Protein AF-A0A929J287-F1 (afdb_monomer_lite)

Secondary structure (DSSP, 8-state):
-HHHHHHHHHHHHHTTEEEEEEEEE-HHHHHHHHHHHHHHHHHTT--HHHHHHHHHHHHHHHHHHHHH-S-EESTT-TT--EEEEEEEEEEETTEEEEEEE----HHHHHHHHHHHHHHHT--HHHHHHHHHHHTTSPPPTT--S--

Structure (mmCIF, N/CA/C/O backbone):
data_AF-A0A929J287-F1
#
_entry.id   AF-A0A929J287-F1
#
loop_
_atom_site.group_PDB
_atom_site.id
_atom_site.type_symbol
_atom_site.label_atom_id
_atom_site.label_alt_id
_atom_site.label_comp_id
_atom_site.label_asym_id
_atom_site.label_entity_id
_atom_site.label_seq_id
_atom_site.pdbx_PDB_ins_code
_atom_site.Cartn_x
_atom_site.Cartn_y
_atom_site.Cartn_z
_atom_site.occupancy
_atom_site.B_iso_or_equiv
_atom_site.auth_seq_id
_atom_site.auth_comp_id
_atom_site.auth_asym_id
_atom_site.auth_atom_id
_atom_site.pdbx_PDB_model_num
ATOM 1 N N . MET A 1 1 ? -15.363 13.670 -19.865 1.00 75.44 1 MET A N 1
ATOM 2 C CA . MET A 1 1 ? -14.474 14.104 -18.760 1.00 75.44 1 MET A CA 1
ATOM 3 C C . MET A 1 1 ? -15.232 14.301 -17.444 1.00 75.44 1 MET A C 1
ATOM 5 O O . MET A 1 1 ? -15.061 13.475 -16.562 1.00 75.44 1 MET A O 1
ATOM 9 N N . LEU A 1 2 ? -16.102 15.314 -17.282 1.00 79.25 2 LEU A N 1
ATOM 10 C CA . LEU A 1 2 ? -16.853 15.512 -16.019 1.00 79.25 2 LEU A CA 1
ATOM 11 C C . LEU A 1 2 ? -17.818 14.358 -15.685 1.00 79.25 2 LEU A C 1
ATOM 13 O O . LEU A 1 2 ? -17.944 13.964 -14.528 1.00 79.25 2 LEU A O 1
ATOM 17 N N . SER A 1 3 ? -18.470 13.782 -16.699 1.00 87.56 3 SER A N 1
ATOM 18 C CA . SER A 1 3 ? -19.284 12.566 -16.554 1.00 87.56 3 SER A CA 1
ATOM 19 C C . SER A 1 3 ? -18.472 11.387 -16.023 1.00 87.56 3 SER A C 1
ATOM 21 O O . SER A 1 3 ? -18.968 10.598 -15.227 1.00 87.56 3 SER A O 1
ATOM 23 N N . ASP A 1 4 ? -17.219 11.279 -16.455 1.00 93.62 4 ASP A N 1
ATOM 24 C CA . ASP A 1 4 ? -16.362 10.127 -16.186 1.00 93.62 4 ASP A CA 1
ATOM 25 C C . ASP A 1 4 ? -15.738 10.244 -14.797 1.00 93.62 4 ASP A C 1
ATOM 27 O O . ASP A 1 4 ? -15.682 9.258 -14.072 1.00 93.62 4 ASP A O 1
ATOM 31 N N . LEU A 1 5 ? -15.398 11.465 -14.369 1.00 93.81 5 LEU A N 1
ATOM 32 C CA . LEU A 1 5 ? -14.987 11.745 -12.991 1.00 93.81 5 LEU A CA 1
ATOM 33 C C . LEU A 1 5 ? -16.107 11.465 -11.983 1.00 93.81 5 LEU A C 1
ATOM 35 O O . LEU A 1 5 ? -15.851 10.887 -10.930 1.00 93.81 5 LEU A O 1
ATOM 39 N N . ASN A 1 6 ? -17.355 11.820 -12.304 1.00 94.56 6 ASN A N 1
ATOM 40 C CA . ASN A 1 6 ? -18.490 11.478 -11.444 1.00 94.56 6 ASN A CA 1
ATOM 41 C C . ASN A 1 6 ? -18.723 9.963 -11.379 1.00 94.56 6 ASN A C 1
ATOM 43 O O . ASN A 1 6 ? -18.922 9.433 -10.288 1.00 94.56 6 ASN A O 1
ATOM 47 N N . LYS A 1 7 ? -18.644 9.256 -12.515 1.00 95.88 7 LYS A N 1
ATOM 48 C CA . LYS A 1 7 ? -18.719 7.785 -12.541 1.00 95.88 7 LYS A CA 1
ATOM 49 C C . LYS A 1 7 ? -17.611 7.155 -11.700 1.00 95.88 7 LYS A C 1
ATOM 51 O O . LYS A 1 7 ? -17.905 6.297 -10.876 1.00 95.88 7 LYS A O 1
ATOM 56 N N . LEU A 1 8 ? -16.373 7.626 -11.847 1.00 93.94 8 LEU A N 1
ATOM 57 C CA . LEU A 1 8 ? -15.242 7.164 -11.048 1.00 93.94 8 LEU A CA 1
ATOM 58 C C . LEU A 1 8 ? -15.494 7.394 -9.555 1.00 93.94 8 LEU A C 1
ATOM 60 O O . LEU A 1 8 ? -15.375 6.461 -8.772 1.00 93.94 8 LEU A O 1
ATOM 64 N N . LYS A 1 9 ? -15.924 8.597 -9.157 1.00 94.50 9 LYS A N 1
ATOM 65 C CA . LYS A 1 9 ? -16.279 8.897 -7.762 1.00 94.50 9 LYS A CA 1
ATOM 66 C C . LYS A 1 9 ? -17.349 7.943 -7.225 1.00 94.50 9 LYS A C 1
ATOM 68 O O . LYS A 1 9 ? -17.227 7.460 -6.105 1.00 94.50 9 LYS A O 1
ATOM 73 N N . MET A 1 10 ? -18.390 7.659 -8.010 1.00 96.31 10 MET A N 1
ATOM 74 C CA . MET A 1 10 ? -19.431 6.706 -7.616 1.00 96.31 10 MET A CA 1
ATOM 75 C C . MET A 1 10 ? -18.876 5.290 -7.447 1.00 96.31 10 MET A C 1
ATOM 77 O O . MET A 1 10 ? -19.211 4.639 -6.464 1.00 96.31 10 MET A O 1
ATOM 81 N N . MET A 1 11 ? -18.007 4.836 -8.354 1.00 95.44 11 MET A N 1
ATOM 82 C CA . MET A 1 11 ? -17.350 3.530 -8.248 1.00 95.44 11 MET A CA 1
ATOM 83 C C . MET A 1 11 ? -16.468 3.436 -7.000 1.00 95.44 11 MET A C 1
ATOM 85 O O . MET A 1 11 ? -16.567 2.461 -6.264 1.00 95.44 11 MET A O 1
ATOM 89 N N . LEU A 1 12 ? -15.653 4.460 -6.722 1.00 95.12 12 LEU A N 1
ATOM 90 C CA . LEU A 1 12 ? -14.820 4.512 -5.516 1.00 95.12 12 LEU A CA 1
ATOM 91 C C . LEU A 1 12 ? -15.685 4.436 -4.250 1.00 95.12 12 LEU A C 1
ATOM 93 O O . LEU A 1 12 ? -15.439 3.595 -3.389 1.00 95.12 12 LEU A O 1
ATOM 97 N N . ASN A 1 13 ? -16.759 5.229 -4.186 1.00 94.38 13 ASN A N 1
ATOM 98 C CA . ASN A 1 13 ? -17.696 5.208 -3.063 1.00 94.38 13 ASN A CA 1
ATOM 99 C C . ASN A 1 13 ? -18.375 3.842 -2.884 1.00 94.38 13 ASN A C 1
ATOM 101 O O . ASN A 1 13 ? -18.523 3.383 -1.758 1.00 94.38 13 ASN A O 1
ATOM 105 N N . GLN A 1 14 ? -18.783 3.189 -3.977 1.00 95.81 14 GLN A N 1
ATOM 106 C CA . GLN A 1 14 ? -19.398 1.856 -3.935 1.00 95.81 14 GLN A CA 1
ATOM 107 C C . GLN A 1 14 ? -18.450 0.785 -3.393 1.00 95.81 14 GLN A C 1
ATOM 109 O O . GLN A 1 14 ? -18.912 -0.181 -2.801 1.00 95.81 14 GLN A O 1
ATOM 114 N N . GLN A 1 15 ? -17.143 0.953 -3.595 1.00 95.25 15 GLN A N 1
ATOM 115 C CA . GLN A 1 15 ? -16.114 0.068 -3.050 1.00 95.25 15 GLN A CA 1
ATOM 116 C C . GLN A 1 15 ? -15.640 0.504 -1.651 1.00 95.25 15 GLN A C 1
ATOM 118 O O . GLN A 1 15 ? -14.745 -0.118 -1.087 1.00 95.25 15 GLN A O 1
ATOM 123 N N . GLY A 1 16 ? -16.175 1.595 -1.090 1.00 95.31 16 GLY A N 1
ATOM 124 C CA . GLY A 1 16 ? -15.702 2.150 0.181 1.00 95.31 16 GLY A CA 1
ATOM 125 C C . GLY A 1 16 ? -14.292 2.753 0.112 1.00 95.31 16 GLY A C 1
ATOM 126 O O . GLY A 1 16 ? -13.659 2.955 1.148 1.00 95.31 16 GLY A O 1
ATOM 127 N N . LEU A 1 17 ? -13.775 3.038 -1.090 1.00 95.44 17 LEU A N 1
ATOM 128 C CA . LEU A 1 17 ? -12.476 3.683 -1.288 1.00 95.44 17 LEU A CA 1
ATOM 129 C C . LEU A 1 17 ? -12.588 5.169 -0.955 1.00 95.44 17 LEU A C 1
ATOM 131 O O . LEU A 1 17 ? -13.234 5.933 -1.671 1.00 95.44 17 LEU A O 1
ATOM 135 N N . PHE A 1 18 ? -11.906 5.592 0.105 1.00 92.94 18 PHE A N 1
ATOM 136 C CA . PHE A 1 18 ? -11.748 7.012 0.428 1.00 92.94 18 PHE A CA 1
ATOM 137 C C . PHE A 1 18 ? -10.443 7.590 -0.129 1.00 92.94 18 PHE A C 1
ATOM 139 O O . PHE A 1 18 ? -10.271 8.808 -0.152 1.00 92.94 18 PHE A O 1
ATOM 146 N N . PHE A 1 19 ? -9.536 6.730 -0.598 1.00 93.44 19 PHE A N 1
ATOM 147 C CA . PHE A 1 19 ? -8.304 7.125 -1.258 1.00 93.44 19 PHE A CA 1
ATOM 148 C C . PHE A 1 19 ? -7.970 6.179 -2.416 1.00 93.44 19 PHE A C 1
ATOM 150 O O . PHE A 1 19 ? -8.061 4.960 -2.283 1.00 93.44 19 PHE A O 1
ATOM 157 N N . CYS A 1 20 ? -7.548 6.748 -3.545 1.00 93.62 20 CYS A N 1
ATOM 158 C CA . CYS A 1 20 ? -7.029 6.014 -4.692 1.00 93.62 20 CYS A CA 1
ATOM 159 C C . CYS A 1 20 ? -6.037 6.898 -5.451 1.00 93.62 20 CYS A C 1
ATOM 161 O O . CYS A 1 20 ? -6.355 8.040 -5.784 1.00 93.62 20 CYS A O 1
ATOM 163 N N . PHE A 1 21 ? -4.864 6.358 -5.762 1.00 93.00 21 PHE A N 1
ATOM 164 C CA . PHE A 1 21 ? -3.860 6.997 -6.604 1.00 93.00 21 PHE A CA 1
ATOM 165 C C . PHE A 1 21 ? -3.411 6.020 -7.685 1.00 93.00 21 PHE A C 1
ATOM 167 O O . PHE A 1 21 ? -3.113 4.869 -7.381 1.00 93.00 21 PHE A O 1
ATOM 174 N N . GLY A 1 22 ? -3.366 6.481 -8.934 1.00 93.00 22 GLY A N 1
ATOM 175 C CA . GLY A 1 22 ? -2.864 5.717 -10.072 1.00 93.00 22 GLY A CA 1
ATOM 176 C C . GLY A 1 22 ? -1.938 6.580 -10.918 1.00 93.00 22 GLY A C 1
ATOM 177 O O . GLY A 1 22 ? -2.324 7.680 -11.314 1.00 93.00 22 GLY A O 1
ATOM 178 N N . GLY A 1 23 ? -0.729 6.092 -11.183 1.00 92.12 23 GLY A N 1
ATOM 179 C CA . GLY A 1 23 ? 0.288 6.814 -11.941 1.00 92.12 23 GLY A CA 1
ATOM 180 C C . GLY A 1 23 ? 1.706 6.570 -11.419 1.00 92.12 23 GLY A C 1
ATOM 181 O O . GLY A 1 23 ? 1.934 5.584 -10.716 1.00 92.12 23 GLY A O 1
ATOM 182 N N . PRO A 1 24 ? 2.660 7.453 -11.761 1.00 91.81 24 PRO A N 1
ATOM 183 C CA . PRO A 1 24 ? 4.038 7.371 -11.286 1.00 91.81 24 PRO A CA 1
ATOM 184 C C . PRO A 1 24 ? 4.125 7.598 -9.772 1.00 91.81 24 PRO A C 1
ATOM 186 O O . PRO A 1 24 ? 3.652 8.613 -9.262 1.00 91.81 24 PRO A O 1
ATOM 189 N N . ILE A 1 25 ? 4.746 6.660 -9.062 1.00 90.88 25 ILE A N 1
ATOM 190 C CA . ILE A 1 25 ? 4.910 6.665 -7.608 1.00 90.88 25 ILE A CA 1
ATOM 191 C C . ILE A 1 25 ? 6.389 6.871 -7.262 1.00 90.88 25 ILE A C 1
ATOM 193 O O . ILE A 1 25 ? 7.250 6.140 -7.754 1.00 90.88 25 ILE A O 1
ATOM 197 N N . SER A 1 26 ? 6.662 7.837 -6.377 1.00 88.94 26 SER A N 1
ATOM 198 C CA . SER A 1 26 ? 7.955 8.046 -5.708 1.00 88.94 26 SER A CA 1
ATOM 199 C C . SER A 1 26 ? 7.819 7.859 -4.196 1.00 88.94 26 SER A C 1
ATOM 201 O O . SER A 1 26 ? 6.725 7.975 -3.645 1.00 88.94 26 SER A O 1
ATOM 203 N N . GLN A 1 27 ? 8.931 7.625 -3.492 1.00 86.38 27 GLN A N 1
ATOM 204 C CA . GLN A 1 27 ? 8.910 7.526 -2.025 1.00 86.38 27 GLN A CA 1
ATOM 205 C C . GLN A 1 27 ? 8.377 8.805 -1.358 1.00 86.38 27 GLN A C 1
ATOM 207 O O . GLN A 1 27 ? 7.562 8.720 -0.443 1.00 86.38 27 GLN A O 1
ATOM 212 N N . GLU A 1 28 ? 8.795 9.980 -1.835 1.00 87.75 28 GLU A N 1
ATOM 213 C CA . GLU A 1 28 ? 8.380 11.279 -1.287 1.00 87.75 28 GLU A CA 1
ATOM 214 C C . GLU A 1 28 ? 6.864 11.494 -1.396 1.00 87.75 28 GLU A C 1
ATOM 216 O O . GLU A 1 28 ? 6.216 11.880 -0.421 1.00 87.75 28 GLU A O 1
ATOM 221 N N . LEU A 1 29 ? 6.278 11.160 -2.552 1.00 87.94 29 LEU A N 1
ATOM 222 C CA . LEU A 1 29 ? 4.837 11.262 -2.770 1.00 87.94 29 LEU A CA 1
ATOM 223 C C . LEU A 1 29 ? 4.057 10.391 -1.773 1.00 87.94 29 LEU A C 1
ATOM 225 O O . LEU A 1 29 ? 3.045 10.824 -1.218 1.00 87.94 29 LEU A O 1
ATOM 229 N N . MET A 1 30 ? 4.548 9.179 -1.507 1.00 88.62 30 MET A N 1
ATOM 230 C CA . MET A 1 30 ? 3.873 8.242 -0.608 1.00 88.62 30 MET A CA 1
ATOM 231 C C . MET A 1 30 ? 3.970 8.655 0.857 1.00 88.62 30 MET A C 1
ATOM 233 O O . MET A 1 30 ? 3.023 8.418 1.604 1.00 88.62 30 MET A O 1
ATOM 237 N N . VAL A 1 31 ? 5.048 9.328 1.270 1.00 87.56 31 VAL A N 1
ATOM 238 C CA . VAL A 1 31 ? 5.125 9.931 2.611 1.00 87.56 31 VAL A CA 1
ATOM 239 C C . VAL A 1 31 ? 4.019 10.974 2.786 1.00 87.56 31 VAL A C 1
ATOM 241 O O . VAL A 1 31 ? 3.244 10.876 3.736 1.00 87.56 31 VAL A O 1
ATOM 244 N N . GLY A 1 32 ? 3.878 11.906 1.835 1.00 87.44 32 GLY A N 1
ATOM 245 C CA . GLY A 1 32 ? 2.845 12.947 1.901 1.00 87.44 32 GLY A CA 1
ATOM 246 C C . GLY A 1 32 ? 1.417 12.389 1.891 1.00 87.44 32 GLY A C 1
ATOM 247 O O . GLY A 1 32 ? 0.571 12.808 2.682 1.00 87.44 32 GLY A O 1
ATOM 248 N N . ILE A 1 33 ? 1.146 11.392 1.043 1.00 90.25 33 ILE A N 1
ATOM 249 C CA . ILE A 1 33 ? -0.150 10.695 1.014 1.00 90.25 33 ILE A CA 1
ATOM 250 C C . ILE A 1 33 ? -0.415 9.960 2.334 1.00 90.25 33 ILE A C 1
ATOM 252 O O . ILE A 1 33 ? -1.542 9.955 2.832 1.00 90.25 33 ILE A O 1
ATOM 256 N N . GLY A 1 34 ? 0.613 9.331 2.900 1.00 90.44 34 GLY A N 1
ATOM 257 C CA . GLY A 1 34 ? 0.503 8.554 4.125 1.00 90.44 34 GLY A CA 1
ATOM 258 C C . GLY A 1 34 ? 0.023 9.380 5.321 1.00 90.44 34 GLY A C 1
ATOM 259 O O . GLY A 1 34 ? -0.773 8.886 6.123 1.00 90.44 34 GLY A O 1
ATOM 260 N N . ASP A 1 35 ? 0.444 10.641 5.420 1.00 89.25 35 ASP A N 1
ATOM 261 C CA . ASP A 1 35 ? -0.036 11.552 6.463 1.00 89.25 35 ASP A CA 1
ATOM 262 C C . ASP A 1 35 ? -1.510 11.931 6.254 1.00 89.25 35 ASP A C 1
ATOM 264 O O . ASP A 1 35 ? -2.307 11.835 7.190 1.00 89.25 35 ASP A O 1
ATOM 268 N N . ALA A 1 36 ? -1.916 12.225 5.014 1.00 90.81 36 ALA A N 1
ATOM 269 C CA . ALA A 1 36 ? -3.316 12.508 4.687 1.00 90.81 36 ALA A CA 1
ATOM 270 C C . ALA A 1 36 ? -4.245 11.314 4.987 1.00 90.81 36 ALA A C 1
ATOM 272 O O . ALA A 1 36 ? -5.357 11.491 5.491 1.00 90.81 36 ALA A O 1
ATOM 273 N N . LEU A 1 37 ? -3.781 10.086 4.726 1.00 93.12 37 LEU A N 1
ATOM 274 C CA . LEU A 1 37 ? -4.502 8.859 5.070 1.00 93.12 37 LEU A CA 1
ATOM 275 C C . LEU A 1 37 ? -4.716 8.728 6.580 1.00 93.12 37 LEU A C 1
ATOM 277 O O . LEU A 1 37 ? -5.828 8.435 7.020 1.00 93.12 37 LEU A O 1
ATOM 281 N N . ARG A 1 38 ? -3.669 8.965 7.382 1.00 93.25 38 ARG A N 1
ATOM 282 C CA . ARG A 1 38 ? -3.768 8.915 8.849 1.00 93.25 38 ARG A CA 1
ATOM 283 C C . ARG A 1 38 ? -4.773 9.931 9.368 1.00 93.25 38 ARG A C 1
ATOM 285 O O . ARG A 1 38 ? -5.587 9.582 10.219 1.00 93.25 38 ARG A O 1
ATOM 292 N N . ASP A 1 39 ? -4.733 11.155 8.857 1.00 93.44 39 ASP A N 1
ATOM 293 C CA . ASP A 1 39 ? -5.647 12.210 9.287 1.00 93.44 39 ASP A CA 1
ATOM 294 C C . ASP A 1 39 ? -7.095 11.895 8.912 1.00 93.44 39 ASP A C 1
ATOM 296 O O . ASP A 1 39 ? -7.983 12.037 9.752 1.00 93.44 39 ASP A O 1
ATOM 300 N N . LYS A 1 40 ? -7.339 11.354 7.712 1.00 93.38 40 LYS A N 1
ATOM 301 C CA . LYS A 1 40 ? -8.679 10.892 7.329 1.00 93.38 40 LYS A CA 1
ATOM 302 C C . LYS A 1 40 ? -9.200 9.799 8.261 1.00 93.38 40 LYS A C 1
ATOM 304 O O . LYS A 1 40 ? -10.341 9.877 8.699 1.00 93.38 40 LYS A O 1
ATOM 309 N N . MET A 1 41 ? -8.375 8.808 8.593 1.00 95.81 41 MET A N 1
ATOM 310 C CA . MET A 1 41 ? -8.783 7.727 9.496 1.00 95.81 41 MET A CA 1
ATOM 311 C C . MET A 1 41 ? -9.034 8.217 10.928 1.00 95.81 41 MET A C 1
ATOM 313 O O . MET A 1 41 ? -9.934 7.710 11.589 1.00 95.81 41 MET A O 1
ATOM 317 N N . ARG A 1 42 ? -8.274 9.212 11.408 1.00 95.19 42 ARG A N 1
ATOM 318 C CA . ARG A 1 42 ? -8.529 9.858 12.708 1.00 95.19 42 ARG A CA 1
ATOM 319 C C . ARG A 1 42 ? -9.874 10.578 12.729 1.00 95.19 42 ARG A C 1
ATOM 321 O O . ARG A 1 42 ? -10.568 10.501 13.732 1.00 95.19 42 ARG A O 1
ATOM 328 N N . LEU A 1 43 ? -10.230 11.263 11.639 1.00 94.50 43 LEU A N 1
ATOM 329 C CA . LEU A 1 43 ? -11.532 11.926 11.496 1.00 94.50 43 LEU A CA 1
ATOM 330 C C . LEU A 1 43 ? -12.702 10.934 11.459 1.00 94.50 43 LEU A C 1
ATOM 332 O O . LEU A 1 43 ? -13.808 11.304 11.833 1.00 94.50 43 LEU A O 1
ATOM 336 N N . ASP A 1 44 ? -12.451 9.696 11.032 1.00 92.81 44 ASP A N 1
ATOM 337 C CA . ASP A 1 44 ? -13.432 8.605 11.025 1.00 92.81 44 ASP A CA 1
ATOM 338 C C . ASP A 1 44 ? -13.423 7.782 12.332 1.00 92.81 44 ASP A C 1
ATOM 340 O O . ASP A 1 44 ? -13.940 6.666 12.360 1.00 92.81 44 ASP A O 1
ATOM 344 N N . ASP A 1 45 ? -12.803 8.298 13.401 1.00 93.75 45 ASP A N 1
ATOM 345 C CA . ASP A 1 45 ? -12.702 7.658 14.720 1.00 93.75 45 ASP A CA 1
ATOM 346 C C . ASP A 1 45 ? -12.066 6.250 14.701 1.00 93.75 45 ASP A C 1
ATOM 348 O O . ASP A 1 45 ? -12.324 5.408 15.569 1.00 93.75 45 ASP A O 1
ATOM 352 N N . ALA A 1 46 ? -11.187 5.976 13.729 1.00 94.75 46 ALA A N 1
ATOM 353 C CA . ALA A 1 46 ? -10.435 4.728 13.688 1.00 94.75 46 ALA A CA 1
ATOM 354 C C . ALA A 1 46 ? -9.485 4.616 14.888 1.00 94.75 46 ALA A C 1
ATOM 356 O O . ALA A 1 46 ? -8.786 5.565 15.255 1.00 94.75 46 ALA A O 1
ATOM 357 N N . ASP A 1 47 ? -9.378 3.421 15.470 1.00 94.88 47 ASP A N 1
ATOM 358 C CA . ASP A 1 47 ? -8.463 3.210 16.584 1.00 94.88 47 ASP A CA 1
ATOM 359 C C . ASP A 1 47 ? -6.991 3.320 16.142 1.00 94.88 47 ASP A C 1
ATOM 361 O O . ASP A 1 47 ? -6.595 2.899 15.049 1.00 94.88 47 ASP A O 1
ATOM 365 N N . SER A 1 48 ? -6.137 3.832 17.031 1.00 95.06 48 SER A N 1
ATOM 366 C CA . SER A 1 48 ? -4.722 4.072 16.727 1.00 95.06 48 SER A CA 1
ATOM 367 C C . SER A 1 48 ? -3.962 2.819 16.279 1.00 95.06 48 SER A C 1
ATOM 369 O O . SER A 1 48 ? -3.012 2.934 15.504 1.00 95.06 48 SER A O 1
ATOM 371 N N . LYS A 1 49 ? -4.343 1.614 16.736 1.00 96.06 49 LYS A N 1
ATOM 372 C CA . LYS A 1 49 ? -3.669 0.374 16.313 1.00 96.06 49 LYS A CA 1
ATOM 373 C C . LYS A 1 49 ? -4.036 0.031 14.873 1.00 96.06 49 LYS A C 1
ATOM 375 O O . LYS A 1 49 ? -3.172 -0.430 14.130 1.00 96.06 49 LYS A O 1
ATOM 380 N N . THR A 1 50 ? -5.285 0.252 14.482 1.00 95.81 50 THR A N 1
ATOM 381 C CA . THR A 1 50 ? -5.753 0.080 13.105 1.00 95.81 50 THR A CA 1
ATOM 382 C C . THR A 1 50 ? -5.104 1.094 12.174 1.00 95.81 50 THR A C 1
ATOM 384 O O . THR A 1 50 ? -4.573 0.689 11.144 1.00 95.81 50 THR A O 1
ATOM 387 N N . ILE A 1 51 ? -5.014 2.368 12.572 1.00 95.88 51 ILE A N 1
ATOM 388 C CA . ILE A 1 51 ? -4.310 3.405 11.794 1.00 95.88 51 ILE A CA 1
ATOM 389 C C . ILE A 1 51 ? -2.858 3.003 11.521 1.00 95.88 51 ILE A C 1
ATOM 391 O O . ILE A 1 51 ? -2.405 3.051 10.379 1.00 95.88 51 ILE A O 1
ATOM 395 N N . VAL A 1 52 ? -2.128 2.562 12.552 1.00 95.38 52 VAL A N 1
ATOM 396 C CA . VAL A 1 52 ? -0.731 2.124 12.395 1.00 95.38 52 VAL A CA 1
ATOM 397 C C . VAL A 1 52 ? -0.627 0.926 11.449 1.00 95.38 52 VAL A C 1
ATOM 399 O O . VAL A 1 52 ? 0.237 0.928 10.580 1.00 95.38 52 VAL A O 1
ATOM 402 N N . LYS A 1 53 ? -1.518 -0.069 11.564 1.00 95.25 53 LYS A N 1
ATOM 403 C CA . LYS A 1 53 ? -1.516 -1.242 10.673 1.00 95.25 53 LYS A CA 1
ATOM 404 C C . LYS A 1 53 ? -1.789 -0.876 9.218 1.00 95.25 53 LYS A C 1
ATOM 406 O O . LYS A 1 53 ? -1.050 -1.320 8.347 1.00 95.25 53 LYS A O 1
ATOM 411 N N . VAL A 1 54 ? -2.822 -0.073 8.960 1.00 95.62 54 VAL A N 1
ATOM 412 C CA . VAL A 1 54 ? -3.178 0.362 7.601 1.00 95.62 54 VAL A CA 1
ATOM 413 C C . VAL A 1 54 ? -2.043 1.177 6.996 1.00 95.62 54 VAL A C 1
ATOM 415 O O . VAL A 1 54 ? -1.675 0.944 5.850 1.00 95.62 54 VAL A O 1
ATOM 418 N N . PHE A 1 55 ? -1.427 2.067 7.777 1.00 93.81 55 PHE A N 1
ATOM 419 C CA . PHE A 1 55 ? -0.272 2.830 7.322 1.00 93.81 55 PHE A CA 1
ATOM 420 C C . PHE A 1 55 ? 0.936 1.936 7.007 1.00 93.81 55 PHE A C 1
ATOM 422 O O . PHE A 1 55 ? 1.565 2.122 5.972 1.00 93.81 55 PHE A O 1
ATOM 429 N N . SER A 1 56 ? 1.258 0.957 7.860 1.00 93.81 56 SER A N 1
ATOM 430 C CA . SER A 1 56 ? 2.337 -0.002 7.584 1.00 93.81 56 SER A CA 1
ATOM 431 C C . SER A 1 56 ? 2.078 -0.781 6.295 1.00 93.81 56 SER A C 1
ATOM 433 O O . SER A 1 56 ? 2.954 -0.824 5.438 1.00 93.81 56 SER A O 1
ATOM 435 N N . MET A 1 57 ? 0.859 -1.302 6.109 1.00 94.75 57 MET A N 1
ATOM 436 C CA . MET A 1 57 ? 0.469 -1.987 4.872 1.00 94.75 57 MET A CA 1
ATOM 437 C C . MET A 1 57 ? 0.585 -1.061 3.6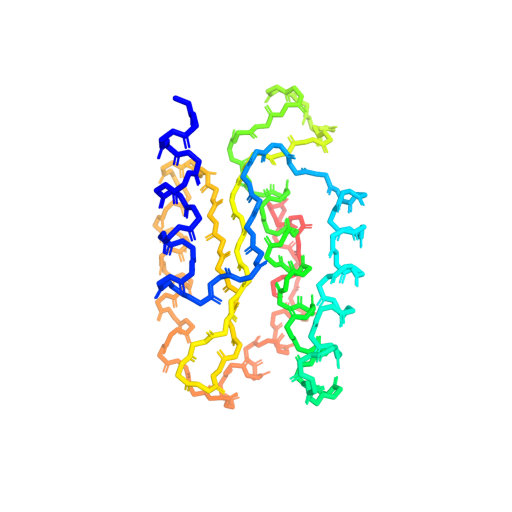60 1.00 94.75 57 MET A C 1
ATOM 439 O O . MET A 1 57 ? 1.116 -1.458 2.631 1.00 94.75 57 MET A O 1
ATOM 443 N N . PHE A 1 58 ? 0.126 0.183 3.777 1.00 95.25 58 PHE A N 1
ATOM 444 C CA . PHE A 1 58 ? 0.240 1.179 2.718 1.00 95.25 58 PHE A CA 1
ATOM 445 C C . PHE A 1 58 ? 1.701 1.433 2.328 1.00 95.25 58 PHE A C 1
ATOM 447 O O . PHE A 1 58 ? 2.021 1.381 1.143 1.00 95.25 58 PHE A O 1
ATOM 454 N N . VAL A 1 59 ? 2.598 1.645 3.295 1.00 92.44 59 VAL A N 1
ATOM 455 C CA . VAL A 1 59 ? 4.029 1.864 3.027 1.00 92.44 59 VAL A CA 1
ATOM 456 C C . VAL A 1 59 ? 4.663 0.641 2.365 1.00 92.44 59 VAL A C 1
ATOM 458 O O . VAL A 1 59 ? 5.328 0.794 1.343 1.00 92.44 59 VAL A O 1
ATOM 461 N N . GLU A 1 60 ? 4.422 -0.559 2.892 1.00 92.75 60 GLU A N 1
ATOM 462 C CA . GLU A 1 60 ? 4.959 -1.808 2.338 1.00 92.75 60 GLU A CA 1
ATOM 463 C C . GLU A 1 60 ? 4.475 -2.041 0.897 1.00 92.75 60 GLU A C 1
ATOM 465 O O . GLU A 1 60 ? 5.284 -2.296 0.006 1.00 92.75 60 GLU A O 1
ATOM 470 N N . GLN A 1 61 ? 3.174 -1.873 0.625 1.00 94.06 61 GLN A N 1
ATOM 471 C CA . GLN A 1 61 ? 2.637 -2.021 -0.734 1.00 94.06 61 GLN A CA 1
ATOM 472 C C . GLN A 1 61 ? 3.176 -0.956 -1.693 1.00 94.06 61 GLN A C 1
ATOM 474 O O . GLN A 1 61 ? 3.474 -1.245 -2.850 1.00 94.06 61 GLN A O 1
ATOM 479 N N . SER A 1 62 ? 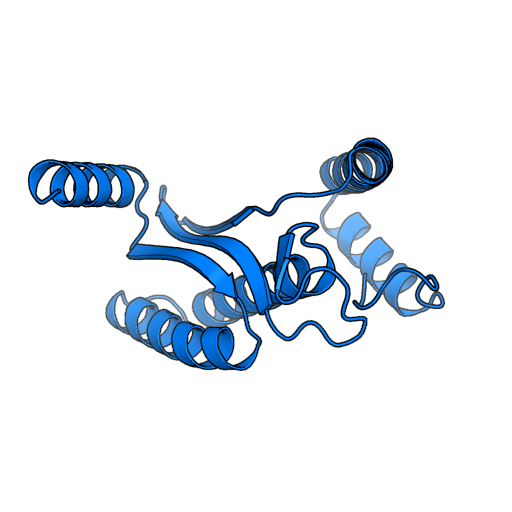3.366 0.269 -1.210 1.00 92.69 62 SER A N 1
ATOM 480 C 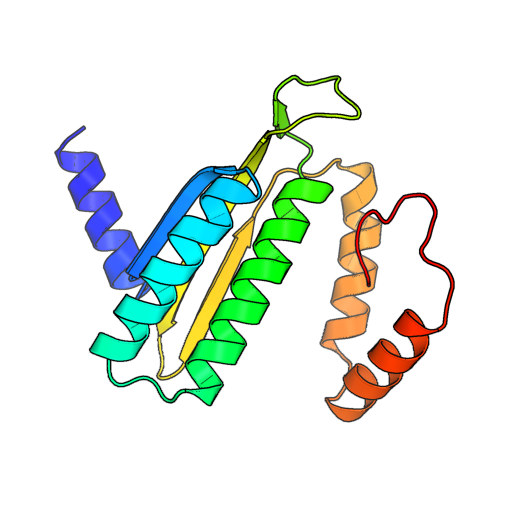CA . SER A 1 62 ? 3.964 1.344 -2.003 1.00 92.69 62 SER A CA 1
ATOM 481 C C . SER A 1 62 ? 5.408 1.032 -2.379 1.00 92.69 62 SER A C 1
ATOM 483 O O . SER A 1 62 ? 5.807 1.218 -3.525 1.00 92.69 62 SER A O 1
ATOM 485 N N . GLN A 1 63 ? 6.188 0.519 -1.427 1.00 90.25 63 GLN A N 1
ATOM 486 C CA . GLN A 1 63 ? 7.560 0.080 -1.668 1.00 90.25 63 GLN A CA 1
ATOM 487 C C . GLN A 1 63 ? 7.608 -1.095 -2.647 1.00 90.25 63 GLN A C 1
ATOM 489 O O . GLN A 1 63 ? 8.470 -1.103 -3.523 1.00 90.25 63 GLN A O 1
ATOM 494 N N . ASN A 1 64 ? 6.658 -2.034 -2.570 1.00 91.38 64 ASN A N 1
ATOM 495 C CA . ASN A 1 64 ? 6.548 -3.124 -3.540 1.00 91.38 64 ASN A CA 1
ATOM 496 C C . ASN A 1 64 ? 6.344 -2.595 -4.965 1.00 91.38 64 ASN A C 1
ATOM 498 O O . ASN A 1 64 ? 7.046 -3.030 -5.876 1.00 91.38 64 ASN A O 1
ATOM 502 N N . ILE A 1 65 ? 5.461 -1.609 -5.159 1.00 92.75 65 ILE A N 1
ATOM 503 C CA . ILE A 1 65 ? 5.297 -0.969 -6.472 1.00 92.75 65 ILE A CA 1
ATOM 504 C C . ILE A 1 65 ? 6.601 -0.289 -6.908 1.00 92.75 65 ILE A C 1
ATOM 506 O O . ILE A 1 65 ? 7.063 -0.499 -8.030 1.00 92.75 65 ILE A O 1
ATOM 510 N N . ILE A 1 66 ? 7.213 0.509 -6.025 1.00 89.19 66 ILE A N 1
ATOM 511 C CA . ILE A 1 66 ? 8.433 1.269 -6.335 1.00 89.19 66 ILE A CA 1
ATOM 512 C C . ILE A 1 66 ? 9.570 0.338 -6.765 1.00 89.19 66 ILE A C 1
ATOM 514 O O . ILE A 1 66 ? 10.275 0.634 -7.731 1.00 89.19 66 ILE A O 1
ATOM 518 N N . HIS A 1 67 ? 9.732 -0.797 -6.090 1.00 87.06 67 HIS A N 1
ATOM 519 C CA . HIS A 1 67 ? 10.814 -1.736 -6.360 1.00 87.06 67 HIS A CA 1
ATOM 520 C C . HIS A 1 67 ? 10.551 -2.615 -7.587 1.00 87.06 67 HIS A C 1
ATOM 522 O O . HIS A 1 67 ? 11.465 -2.805 -8.400 1.00 87.06 67 HIS A O 1
ATOM 528 N N . TYR A 1 68 ? 9.322 -3.120 -7.735 1.00 88.44 68 TYR A N 1
ATOM 529 C CA . TYR A 1 68 ? 9.020 -4.236 -8.636 1.00 88.44 68 TYR A CA 1
ATOM 530 C C . TYR A 1 68 ? 8.163 -3.880 -9.854 1.00 88.44 68 TYR A C 1
ATOM 532 O O . TYR A 1 68 ? 7.955 -4.750 -10.699 1.00 88.44 68 TYR A O 1
ATOM 540 N N . SER A 1 69 ? 7.681 -2.640 -9.995 1.00 92.00 69 SER A N 1
ATOM 541 C CA . SER A 1 69 ? 6.980 -2.251 -11.224 1.00 92.00 69 SER A CA 1
ATOM 542 C C . SER A 1 69 ? 7.885 -2.385 -12.448 1.00 92.00 69 SER A C 1
ATOM 544 O O . SER A 1 69 ? 9.023 -1.907 -12.449 1.00 92.00 69 SER A O 1
ATOM 546 N N . ALA A 1 70 ? 7.363 -3.017 -13.499 1.00 90.75 70 ALA A N 1
ATOM 547 C CA . ALA A 1 70 ? 7.998 -3.075 -14.812 1.00 90.75 70 ALA A CA 1
ATOM 548 C C . ALA A 1 70 ? 7.898 -1.732 -15.564 1.00 90.75 70 ALA A C 1
ATOM 550 O O . ALA A 1 70 ? 8.664 -1.482 -16.490 1.00 90.75 70 ALA A O 1
ATOM 551 N N . GLU A 1 71 ? 6.986 -0.845 -15.155 1.00 91.00 71 GLU A N 1
ATOM 552 C CA . GLU A 1 71 ? 6.776 0.470 -15.766 1.00 91.00 71 GLU A CA 1
ATOM 553 C C . GLU A 1 71 ? 7.562 1.551 -15.014 1.00 91.00 71 GLU A C 1
ATOM 555 O O . GLU A 1 71 ? 7.030 2.234 -14.132 1.00 91.00 71 GLU A O 1
ATOM 560 N N . LYS A 1 72 ? 8.842 1.707 -15.363 1.00 87.50 72 LYS A N 1
ATOM 561 C CA . LYS A 1 72 ? 9.756 2.680 -14.744 1.00 87.50 72 LYS A CA 1
ATOM 562 C C . LYS A 1 72 ? 9.949 3.924 -15.605 1.00 87.50 72 LYS A C 1
ATOM 564 O O . LYS A 1 72 ? 9.980 3.843 -16.832 1.00 87.50 72 LYS A O 1
ATOM 569 N N . THR A 1 73 ? 10.134 5.069 -14.952 1.00 81.56 73 THR A N 1
ATOM 570 C CA . THR A 1 73 ? 10.441 6.340 -15.616 1.00 81.56 73 THR A CA 1
ATOM 571 C C . THR A 1 73 ? 11.688 6.978 -14.986 1.00 81.56 73 THR A C 1
ATOM 573 O O . THR A 1 73 ? 11.646 7.335 -13.807 1.00 81.56 73 THR A O 1
ATOM 576 N N . PRO A 1 74 ? 12.790 7.165 -15.746 1.00 76.81 74 PRO A N 1
ATOM 577 C CA . PRO A 1 74 ? 12.991 6.723 -17.131 1.00 76.81 74 PRO A CA 1
ATOM 578 C C . PRO A 1 74 ? 13.125 5.182 -17.252 1.00 76.81 74 PRO A C 1
ATOM 580 O O . PRO A 1 74 ? 13.513 4.541 -16.273 1.00 76.81 74 PRO A O 1
ATOM 583 N N . PRO A 1 75 ? 12.842 4.591 -18.435 1.00 64.56 75 PRO A N 1
ATOM 584 C CA . PRO A 1 75 ? 12.713 3.134 -18.623 1.00 64.56 75 PRO A CA 1
ATOM 585 C C . PRO A 1 75 ? 13.955 2.299 -18.273 1.00 64.56 75 PRO A C 1
ATOM 587 O O . PRO A 1 75 ? 13.809 1.171 -17.816 1.00 64.56 75 PRO A O 1
ATOM 590 N N . ASP A 1 76 ? 15.157 2.866 -18.427 1.00 60.38 76 ASP A N 1
ATOM 591 C CA . ASP A 1 76 ? 16.441 2.146 -18.313 1.00 60.38 76 ASP A CA 1
ATOM 592 C C . ASP A 1 76 ? 17.317 2.595 -17.130 1.00 60.38 76 ASP A C 1
ATOM 594 O O . ASP A 1 76 ? 18.522 2.339 -17.095 1.00 60.38 76 ASP A O 1
ATOM 598 N N . ALA A 1 77 ? 16.762 3.294 -16.138 1.00 55.41 77 ALA A N 1
ATOM 599 C CA . ALA A 1 77 ? 17.569 3.704 -14.996 1.00 55.41 77 ALA A CA 1
ATOM 600 C C . ALA A 1 77 ? 17.564 2.632 -13.895 1.00 55.41 77 ALA A C 1
ATOM 602 O O . ALA A 1 77 ? 16.563 2.419 -13.214 1.00 55.41 77 ALA A O 1
ATOM 603 N N . GLU A 1 78 ? 18.744 2.082 -13.583 1.00 56.00 78 GLU A N 1
ATOM 604 C CA . GLU A 1 78 ? 19.017 1.467 -12.268 1.00 56.00 78 GLU A CA 1
ATOM 605 C C . GLU A 1 78 ? 18.649 2.411 -11.100 1.00 56.00 78 GLU A C 1
ATOM 607 O O . GLU A 1 78 ? 18.422 1.959 -9.975 1.00 56.00 78 GLU A O 1
ATOM 612 N N . LYS A 1 79 ? 18.558 3.717 -11.401 1.00 56.22 79 LYS A N 1
ATOM 613 C CA . LYS A 1 79 ? 18.157 4.840 -10.546 1.00 56.22 79 LYS A CA 1
ATOM 614 C C . LYS A 1 79 ? 16.769 5.416 -10.881 1.00 56.22 79 LYS A C 1
ATOM 616 O O . LYS A 1 79 ? 16.548 6.590 -10.611 1.00 56.22 79 LYS A O 1
ATOM 621 N N . ALA A 1 80 ? 15.870 4.673 -11.534 1.00 62.97 80 ALA A N 1
ATOM 622 C CA . ALA A 1 80 ? 14.540 5.198 -11.850 1.00 62.97 80 ALA A CA 1
ATOM 623 C C . ALA A 1 80 ? 13.845 5.666 -10.561 1.00 62.97 80 ALA A C 1
ATOM 625 O O . ALA A 1 80 ? 13.671 4.886 -9.625 1.00 62.97 80 ALA A O 1
ATOM 626 N N . GLU A 1 81 ? 13.492 6.950 -10.510 1.00 69.69 81 GLU A N 1
ATOM 627 C CA . GLU A 1 81 ? 12.913 7.594 -9.322 1.00 69.69 81 GLU A CA 1
ATOM 628 C C . GLU A 1 81 ? 11.392 7.404 -9.244 1.00 69.69 81 GLU A C 1
ATOM 630 O O . GLU A 1 81 ? 10.774 7.686 -8.215 1.00 69.69 81 GLU A O 1
ATOM 635 N N . LEU A 1 82 ? 10.790 6.925 -10.340 1.00 85.12 82 LEU A N 1
ATOM 636 C CA . LEU A 1 82 ? 9.355 6.768 -10.504 1.00 85.12 82 LEU A CA 1
ATOM 637 C C . LEU A 1 82 ? 9.006 5.395 -11.073 1.00 85.12 82 LEU A C 1
ATOM 639 O O . LEU A 1 82 ? 9.525 4.984 -12.114 1.00 85.12 82 LEU A O 1
ATOM 643 N N . SER A 1 83 ? 8.047 4.747 -10.423 1.00 90.81 83 SER A N 1
ATOM 644 C CA . SER A 1 83 ? 7.489 3.456 -10.821 1.00 90.81 83 SER A CA 1
ATOM 645 C C . SER A 1 83 ? 5.975 3.578 -10.911 1.00 90.81 83 SER A C 1
ATOM 647 O O . SER A 1 83 ? 5.342 4.084 -9.986 1.00 90.81 83 SER A O 1
ATOM 649 N N . SER A 1 84 ? 5.377 3.148 -12.018 1.00 93.44 84 SER A N 1
ATOM 650 C CA . SER A 1 84 ? 3.932 3.275 -12.209 1.00 93.44 84 SER A CA 1
ATOM 651 C C . SER A 1 84 ? 3.177 2.162 -11.493 1.00 93.44 84 SER A C 1
ATOM 653 O O . SER A 1 84 ? 3.598 1.003 -11.484 1.00 93.44 84 SER A O 1
ATOM 655 N N . GLY A 1 85 ? 2.043 2.515 -10.903 1.00 95.00 85 GLY A N 1
ATOM 656 C CA . GLY A 1 85 ? 1.120 1.563 -10.307 1.00 95.00 85 GLY A CA 1
ATOM 657 C C . GLY A 1 85 ? -0.156 2.236 -9.833 1.00 95.00 85 GLY A C 1
ATOM 658 O O . GLY A 1 85 ? -0.402 3.415 -10.091 1.00 95.00 85 GLY A O 1
ATOM 659 N N . ILE A 1 86 ? -0.976 1.465 -9.135 1.00 96.00 86 ILE A N 1
ATOM 660 C CA . ILE A 1 86 ? -2.204 1.909 -8.495 1.00 96.00 86 ILE A CA 1
ATOM 661 C C . ILE A 1 86 ? -2.213 1.440 -7.046 1.00 96.00 86 ILE A C 1
ATOM 663 O O . ILE A 1 86 ? -1.798 0.324 -6.740 1.00 96.00 86 ILE A O 1
ATOM 667 N N . ILE A 1 87 ? -2.695 2.293 -6.150 1.00 95.75 87 ILE A N 1
ATOM 668 C CA . ILE A 1 87 ? -2.912 1.968 -4.744 1.00 95.75 87 ILE A CA 1
ATOM 669 C C . ILE A 1 87 ? -4.212 2.609 -4.263 1.00 95.75 87 ILE A C 1
ATOM 671 O O . ILE A 1 87 ? -4.496 3.773 -4.546 1.00 95.75 87 ILE A O 1
ATOM 675 N N . GLY A 1 88 ? -5.012 1.831 -3.545 1.00 95.44 88 GLY A N 1
ATOM 676 C CA . GLY A 1 88 ? -6.290 2.228 -2.979 1.00 95.44 88 GLY A CA 1
ATOM 677 C C . GLY A 1 88 ? -6.363 1.873 -1.502 1.00 95.44 88 GLY A C 1
ATOM 678 O O . GLY A 1 88 ? -5.893 0.815 -1.080 1.00 95.44 88 GLY A O 1
ATOM 679 N N . VAL 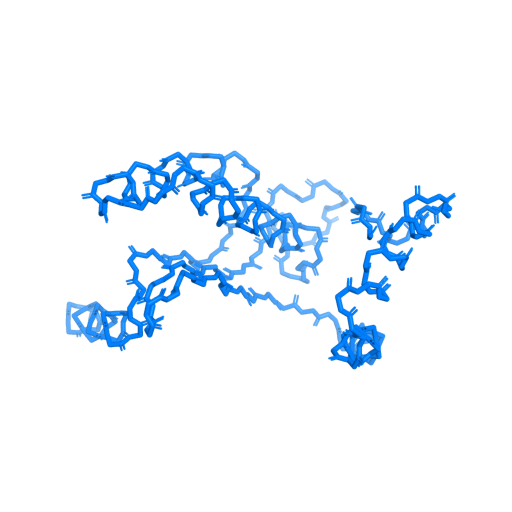A 1 89 ? -6.965 2.764 -0.720 1.00 96.69 89 VAL A N 1
ATOM 680 C CA . VAL A 1 89 ? -7.280 2.528 0.690 1.00 96.69 89 VAL A CA 1
ATOM 681 C C . VAL A 1 89 ? -8.768 2.757 0.882 1.00 96.69 89 VAL A C 1
ATOM 683 O O . VAL A 1 89 ? -9.324 3.778 0.459 1.00 96.69 89 VAL A O 1
ATOM 686 N N . GLY A 1 90 ? -9.412 1.776 1.498 1.00 96.12 90 GLY A N 1
ATOM 687 C CA . GLY A 1 90 ? -10.847 1.786 1.697 1.00 96.12 90 GLY A CA 1
ATOM 688 C C . GLY A 1 90 ? -11.260 1.197 3.030 1.00 96.12 90 GLY A C 1
ATOM 689 O O . GLY A 1 90 ? -10.449 0.663 3.792 1.00 96.12 90 GLY A O 1
ATOM 690 N N . TYR A 1 91 ? -12.548 1.334 3.298 1.00 95.88 91 TYR A N 1
ATOM 691 C CA . TYR A 1 91 ? -13.223 0.756 4.442 1.00 95.88 91 TYR A CA 1
ATOM 692 C C . TYR A 1 91 ? -14.494 0.072 3.954 1.00 95.88 91 TYR A C 1
ATOM 694 O O . TYR A 1 91 ? -15.360 0.719 3.367 1.00 95.88 91 TYR A O 1
ATOM 702 N N . ASP A 1 92 ? -14.584 -1.233 4.172 1.00 94.38 92 ASP A N 1
ATOM 703 C CA . ASP A 1 92 ? -15.719 -2.048 3.755 1.00 94.38 92 ASP A CA 1
ATOM 704 C C . ASP A 1 92 ? -15.971 -3.168 4.771 1.00 94.38 92 ASP A C 1
ATOM 706 O O . ASP A 1 92 ? -15.038 -3.694 5.376 1.00 94.38 92 ASP A O 1
ATOM 710 N N . ASN A 1 93 ? -17.239 -3.529 4.982 1.00 92.31 93 ASN A N 1
ATOM 711 C CA . ASN A 1 93 ? -17.647 -4.607 5.893 1.00 92.31 93 ASN A CA 1
ATOM 712 C C . ASN A 1 93 ? -17.013 -4.537 7.305 1.00 92.31 93 ASN A C 1
ATOM 714 O O . ASN A 1 93 ? -16.651 -5.559 7.881 1.00 92.31 93 ASN A O 1
ATOM 718 N N . ASN A 1 94 ? -16.890 -3.334 7.878 1.00 91.62 94 ASN A N 1
ATOM 719 C CA . ASN A 1 94 ? -16.208 -3.041 9.150 1.00 91.62 94 ASN A CA 1
ATOM 720 C C . ASN A 1 94 ? -14.680 -3.248 9.174 1.00 91.62 94 ASN A C 1
ATOM 722 O O . ASN A 1 94 ? -14.068 -3.213 10.247 1.00 91.62 94 ASN A O 1
ATOM 726 N N . TYR A 1 95 ? -14.041 -3.410 8.018 1.00 93.62 95 TYR A N 1
ATOM 727 C CA . TYR A 1 95 ? -12.598 -3.581 7.897 1.00 93.62 95 TYR A CA 1
ATOM 728 C C . TYR A 1 95 ? -11.982 -2.505 7.008 1.00 93.62 95 TYR A C 1
ATOM 730 O O . TYR A 1 95 ? -12.480 -2.192 5.929 1.00 93.62 95 TYR A O 1
ATOM 738 N N . TYR A 1 96 ? -10.839 -1.975 7.438 1.00 96.06 96 TYR A N 1
ATOM 739 C CA . TYR A 1 96 ? -9.965 -1.243 6.531 1.00 96.06 96 TYR A CA 1
ATOM 740 C C . TYR A 1 96 ? -9.217 -2.221 5.635 1.00 96.06 96 TYR A C 1
ATOM 742 O O . TYR A 1 96 ? -8.759 -3.269 6.097 1.00 96.06 96 TYR A O 1
ATOM 750 N N . TYR A 1 97 ? -9.035 -1.841 4.377 1.00 95.88 97 TYR A N 1
ATOM 751 C CA . TYR A 1 97 ? -8.235 -2.597 3.430 1.00 95.88 97 TYR A CA 1
ATOM 752 C C . TYR A 1 97 ? -7.317 -1.676 2.627 1.00 95.88 97 TYR A C 1
ATOM 754 O O . TYR A 1 97 ? -7.599 -0.495 2.412 1.00 95.88 97 TYR A O 1
ATOM 762 N N . VAL A 1 98 ? -6.204 -2.253 2.182 1.00 96.12 98 VAL A N 1
ATOM 763 C CA . VAL A 1 98 ? -5.255 -1.639 1.254 1.00 96.12 98 VAL A CA 1
ATOM 764 C C . VAL A 1 98 ? -5.157 -2.569 0.054 1.00 96.12 98 VAL A C 1
ATOM 766 O O . VAL A 1 98 ? -4.942 -3.768 0.223 1.00 96.12 98 VAL A O 1
ATOM 769 N N . SER A 1 99 ? -5.337 -2.027 -1.143 1.00 95.06 99 SER A N 1
ATOM 770 C CA . SER A 1 99 ? -5.196 -2.754 -2.403 1.00 95.06 99 SER A CA 1
ATOM 771 C C . SER A 1 99 ? -4.201 -2.028 -3.295 1.00 95.06 99 SER A C 1
ATOM 773 O O . SER A 1 99 ? -4.143 -0.801 -3.286 1.00 95.06 99 SER A O 1
ATOM 775 N N . CYS A 1 100 ? -3.409 -2.771 -4.057 1.00 94.88 100 CYS A N 1
ATOM 776 C CA . CYS A 1 100 ? -2.436 -2.205 -4.974 1.00 94.88 100 CYS A CA 1
ATOM 777 C C . CYS A 1 100 ? -2.273 -3.066 -6.226 1.00 94.88 100 CYS A C 1
ATOM 779 O O . CYS A 1 100 ? -2.651 -4.237 -6.245 1.00 94.88 100 CYS A O 1
ATOM 781 N N . GLY A 1 101 ? -1.666 -2.487 -7.255 1.00 95.31 101 GLY A N 1
ATOM 782 C CA . GLY A 1 101 ? -1.288 -3.198 -8.465 1.00 95.31 101 GLY A CA 1
ATOM 783 C C . GLY A 1 101 ? -0.237 -2.439 -9.262 1.00 95.31 101 GLY A C 1
ATOM 784 O O . GLY A 1 101 ? -0.187 -1.211 -9.249 1.00 95.31 101 GLY A O 1
ATOM 785 N N . ASN A 1 102 ? 0.596 -3.181 -9.974 1.00 95.50 102 ASN A N 1
ATOM 786 C CA . ASN A 1 102 ? 1.590 -2.662 -10.901 1.00 95.50 102 ASN A CA 1
ATOM 787 C C . ASN A 1 102 ? 1.849 -3.712 -11.981 1.00 95.50 102 ASN A C 1
ATOM 789 O O . ASN A 1 102 ? 1.608 -4.902 -11.765 1.00 95.50 102 ASN A O 1
ATOM 793 N N . MET A 1 103 ? 2.356 -3.278 -13.133 1.00 94.69 103 MET A N 1
ATOM 794 C CA . MET A 1 103 ? 2.823 -4.214 -14.149 1.00 94.69 103 MET A CA 1
ATOM 795 C C . MET A 1 103 ? 4.055 -4.965 -13.644 1.00 94.69 103 MET A C 1
ATOM 797 O O . MET A 1 103 ? 4.896 -4.404 -12.936 1.00 94.69 103 MET A O 1
ATOM 801 N N . VAL A 1 104 ? 4.159 -6.235 -14.024 1.00 93.25 104 VAL A N 1
ATOM 802 C CA . VAL A 1 104 ? 5.308 -7.108 -13.762 1.00 93.25 104 VAL A CA 1
ATOM 803 C C . VAL A 1 104 ? 5.691 -7.830 -15.050 1.00 93.25 104 VAL A C 1
ATOM 805 O O . VAL A 1 104 ? 4.855 -8.012 -15.936 1.00 93.25 104 VAL A O 1
ATOM 808 N N . T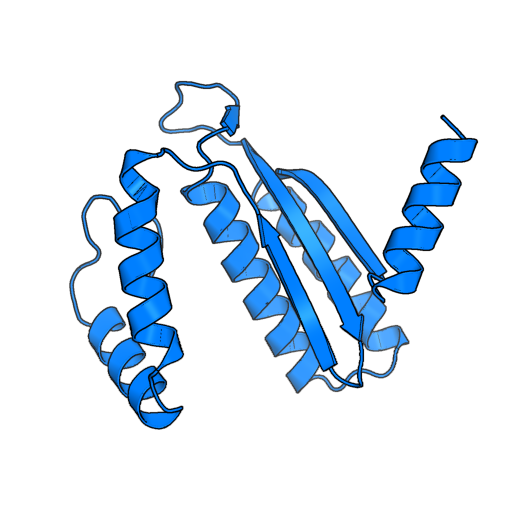YR A 1 105 ? 6.947 -8.253 -15.148 1.00 91.00 105 TYR A N 1
ATOM 809 C CA . TYR A 1 105 ? 7.407 -9.120 -16.231 1.00 91.00 105 TYR A CA 1
ATOM 810 C C . TYR A 1 105 ? 6.727 -10.494 -16.151 1.00 91.00 105 TYR A C 1
ATOM 812 O O . TYR A 1 105 ? 6.506 -11.017 -15.055 1.00 91.00 105 TYR A O 1
ATOM 820 N N . ASN A 1 106 ? 6.405 -11.092 -17.301 1.00 93.88 106 ASN A N 1
ATOM 821 C CA . ASN A 1 106 ? 5.712 -12.386 -17.352 1.00 93.88 106 ASN A CA 1
ATOM 822 C C . ASN A 1 106 ? 6.529 -13.498 -16.679 1.00 93.88 106 ASN A C 1
ATOM 824 O O . ASN A 1 106 ? 5.969 -14.382 -16.039 1.00 93.88 106 ASN A O 1
ATOM 828 N N . GLU A 1 107 ? 7.852 -13.408 -16.760 1.00 93.56 107 GLU A N 1
ATOM 829 C CA . GLU A 1 107 ? 8.819 -14.316 -16.151 1.00 93.56 107 GLU A CA 1
ATOM 830 C C . GLU A 1 107 ? 8.720 -14.332 -14.615 1.00 93.56 107 GLU A C 1
ATOM 832 O O . GLU A 1 107 ? 9.017 -15.345 -13.986 1.00 93.56 107 GLU A O 1
ATOM 837 N N . ALA A 1 108 ? 8.261 -13.237 -13.996 1.00 89.75 108 ALA A N 1
ATOM 838 C CA . ALA A 1 108 ? 8.089 -13.142 -12.547 1.00 89.75 108 ALA A CA 1
ATOM 839 C C . ALA A 1 108 ? 6.756 -13.738 -12.053 1.00 89.75 108 ALA A C 1
ATOM 841 O O . ALA A 1 108 ? 6.610 -14.008 -10.858 1.00 89.75 108 ALA A O 1
ATOM 842 N N . VAL A 1 109 ? 5.778 -13.951 -12.944 1.00 93.00 109 VAL A N 1
ATOM 843 C CA . VAL A 1 109 ? 4.398 -14.313 -12.576 1.00 93.00 109 VAL A CA 1
ATOM 844 C C . VAL A 1 109 ? 4.334 -15.636 -11.818 1.00 93.00 109 VAL A C 1
ATOM 846 O O . VAL A 1 109 ? 3.664 -15.712 -10.787 1.00 93.00 109 VAL A O 1
ATOM 849 N N . ASP A 1 110 ? 5.021 -16.671 -12.300 1.00 95.00 110 ASP A N 1
ATOM 850 C CA . ASP A 1 110 ? 4.958 -17.998 -11.680 1.00 95.00 110 ASP A CA 1
ATOM 851 C C . ASP A 1 110 ? 5.630 -18.014 -10.304 1.00 95.00 110 ASP A C 1
ATOM 853 O O . ASP A 1 110 ? 5.051 -18.540 -9.353 1.00 95.00 110 ASP A O 1
ATOM 857 N N . SER A 1 111 ? 6.776 -17.339 -10.164 1.00 92.69 111 SER A N 1
ATOM 858 C CA . SER A 1 111 ? 7.468 -17.178 -8.879 1.00 92.69 111 SER A CA 1
ATOM 859 C C . SER A 1 111 ? 6.596 -16.445 -7.852 1.00 92.69 111 SER A C 1
ATOM 861 O O . SER A 1 111 ? 6.387 -16.937 -6.740 1.00 92.69 111 SER A O 1
ATOM 863 N N . ILE A 1 112 ? 5.998 -15.307 -8.233 1.00 91.50 112 ILE A N 1
ATOM 864 C CA . ILE A 1 112 ? 5.091 -14.545 -7.359 1.00 91.50 112 ILE A CA 1
ATOM 865 C C . ILE A 1 112 ? 3.887 -15.406 -6.961 1.00 91.50 112 ILE A C 1
ATOM 867 O O . ILE A 1 112 ? 3.521 -15.457 -5.784 1.00 91.50 112 ILE A O 1
ATOM 871 N N . ARG A 1 113 ? 3.282 -16.117 -7.922 1.00 94.38 113 ARG A N 1
ATOM 872 C CA . ARG A 1 113 ? 2.131 -16.988 -7.663 1.00 94.38 113 ARG A CA 1
ATOM 873 C C . ARG A 1 113 ? 2.483 -18.105 -6.688 1.00 94.38 113 ARG A C 1
ATOM 875 O O . ARG A 1 113 ? 1.693 -18.366 -5.781 1.00 94.38 113 ARG A O 1
ATOM 882 N N . GLU A 1 114 ? 3.637 -18.744 -6.841 1.00 94.62 114 GLU A N 1
ATOM 883 C CA . GLU A 1 114 ? 4.087 -19.803 -5.938 1.00 94.62 114 GLU A CA 1
ATOM 884 C C . GLU A 1 114 ? 4.276 -19.272 -4.509 1.00 94.62 114 GLU A C 1
ATOM 886 O O . GLU A 1 114 ? 3.744 -19.856 -3.559 1.00 94.62 114 GLU A O 1
ATOM 891 N N . GLN A 1 115 ? 4.951 -18.125 -4.349 1.00 91.88 115 GLN A N 1
ATOM 892 C CA . GLN A 1 115 ? 5.147 -17.507 -3.034 1.00 91.88 115 GLN A CA 1
ATOM 893 C C . GLN A 1 115 ? 3.814 -17.135 -2.372 1.00 91.88 115 GLN A C 1
ATOM 895 O O . GLN A 1 115 ? 3.591 -17.473 -1.209 1.00 91.88 115 GLN A O 1
ATOM 900 N N . LEU A 1 116 ? 2.900 -16.490 -3.104 1.00 92.88 116 LEU A N 1
ATOM 901 C CA . LEU A 1 116 ? 1.585 -16.113 -2.576 1.00 92.88 116 LEU A CA 1
ATOM 902 C C . LEU A 1 116 ? 0.740 -17.339 -2.211 1.00 92.88 116 LEU A C 1
ATOM 904 O O . LEU A 1 116 ? 0.148 -17.370 -1.133 1.00 92.88 116 LEU A O 1
ATOM 908 N N . SER A 1 117 ? 0.736 -18.372 -3.059 1.00 95.25 117 SER A N 1
ATOM 909 C CA . SER A 1 117 ? -0.008 -19.616 -2.805 1.00 95.25 117 SER A CA 1
ATOM 910 C C . SER A 1 117 ? 0.497 -20.320 -1.545 1.00 95.25 117 SER A C 1
ATOM 912 O O . SER A 1 117 ? -0.296 -20.798 -0.733 1.00 95.25 117 SER A O 1
ATOM 914 N N . LYS A 1 118 ? 1.821 -20.330 -1.335 1.00 94.44 118 LYS A N 1
ATOM 915 C CA . LYS A 1 118 ? 2.449 -20.858 -0.120 1.00 94.44 118 LYS A CA 1
ATOM 916 C C . LYS A 1 118 ? 2.040 -20.071 1.128 1.00 94.44 118 LYS A C 1
ATOM 918 O O . LYS A 1 118 ? 1.758 -20.682 2.154 1.00 94.44 118 LYS A O 1
ATOM 923 N N . LEU A 1 119 ? 2.006 -18.738 1.060 1.00 94.56 119 LEU A N 1
ATOM 924 C CA . LEU A 1 119 ? 1.613 -17.888 2.191 1.00 94.56 119 LEU A CA 1
ATOM 925 C C . LEU A 1 119 ? 0.120 -18.015 2.526 1.00 94.56 119 LEU A C 1
ATOM 927 O O . LEU A 1 119 ? -0.245 -18.000 3.699 1.00 94.56 119 LEU A O 1
ATOM 931 N N . GLN A 1 120 ? -0.738 -18.170 1.516 1.00 94.69 120 GLN A N 1
ATOM 932 C CA . GLN A 1 120 ? -2.194 -18.207 1.678 1.00 94.69 120 GLN A CA 1
ATOM 933 C C . GLN A 1 120 ? -2.682 -19.387 2.532 1.00 94.69 120 GLN A C 1
ATOM 935 O O . GLN A 1 120 ? -3.693 -19.268 3.222 1.00 94.69 120 GLN A O 1
ATOM 940 N N . VAL A 1 121 ? -1.977 -20.519 2.497 1.00 96.25 121 VAL A N 1
ATOM 941 C CA . VAL A 1 121 ? -2.348 -21.728 3.252 1.00 96.25 121 VAL A CA 1
ATOM 942 C C . VAL A 1 121 ? -1.748 -21.781 4.660 1.00 96.25 121 VAL A C 1
ATOM 944 O O . VAL A 1 121 ? -2.089 -22.674 5.432 1.00 96.25 121 VAL A O 1
ATOM 947 N N . MET A 1 122 ? -0.863 -20.843 5.015 1.00 96.50 122 MET A N 1
ATOM 948 C CA . MET A 1 122 ? -0.240 -20.803 6.337 1.00 96.50 122 MET A CA 1
ATOM 949 C C . MET A 1 122 ? -1.197 -20.252 7.396 1.00 96.50 122 MET A C 1
ATOM 951 O O . MET A 1 122 ? -1.827 -19.206 7.239 1.00 96.50 122 MET A O 1
ATOM 955 N N . SER A 1 123 ? -1.224 -20.907 8.551 1.00 96.88 123 SER A N 1
ATOM 956 C CA . SER A 1 123 ? -1.815 -20.357 9.766 1.00 96.88 123 SER A CA 1
ATOM 957 C C . SER A 1 123 ? -1.047 -19.126 10.258 1.00 96.88 123 SER A C 1
ATOM 959 O O . SER A 1 123 ? 0.118 -18.888 9.929 1.00 96.88 123 SER A O 1
ATOM 961 N N . ARG A 1 124 ? -1.669 -18.355 11.154 1.00 94.00 124 ARG A N 1
ATOM 962 C CA . ARG A 1 124 ? 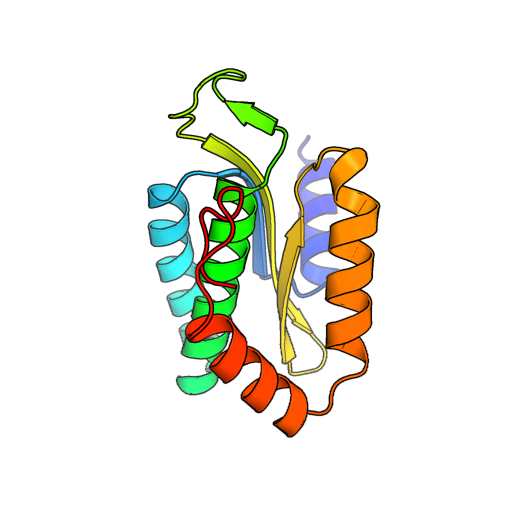-1.049 -17.167 11.762 1.00 94.00 124 ARG A CA 1
ATOM 963 C C . ARG A 1 124 ? 0.303 -17.459 12.425 1.00 94.00 124 ARG A C 1
ATOM 965 O O . ARG A 1 124 ? 1.196 -16.614 12.388 1.00 94.00 124 ARG A O 1
ATOM 972 N N . ASP A 1 125 ? 0.451 -18.618 13.060 1.00 96.12 125 ASP A N 1
ATOM 973 C CA . ASP A 1 125 ? 1.697 -18.982 13.739 1.00 96.12 125 ASP A CA 1
ATOM 974 C C . ASP A 1 125 ? 2.746 -19.548 12.778 1.00 96.12 125 ASP A C 1
ATOM 976 O O . ASP A 1 125 ? 3.943 -19.419 13.035 1.00 96.12 125 ASP A O 1
ATOM 980 N N . GLU A 1 126 ? 2.333 -20.119 11.647 1.00 95.75 126 GLU A N 1
ATOM 981 C CA . GLU A 1 126 ? 3.234 -20.453 10.538 1.00 95.75 126 GLU A CA 1
ATOM 982 C C . GLU A 1 126 ? 3.749 -19.190 9.849 1.00 95.75 126 GLU A C 1
ATOM 984 O O . GLU A 1 126 ? 4.962 -19.049 9.727 1.00 95.75 126 GLU A O 1
ATOM 989 N N . LEU A 1 127 ? 2.883 -18.218 9.540 1.00 94.50 127 LEU A N 1
ATOM 990 C CA . LEU A 1 127 ? 3.285 -16.924 8.972 1.00 94.50 127 LEU A CA 1
ATOM 991 C C . LEU A 1 127 ? 4.307 -16.202 9.859 1.00 94.50 127 LEU A C 1
ATOM 993 O O . LEU A 1 127 ? 5.330 -15.722 9.379 1.00 94.50 127 LEU A O 1
ATOM 997 N N . LYS A 1 128 ? 4.085 -16.172 11.180 1.00 92.88 128 LYS A N 1
ATOM 998 C CA . LYS A 1 128 ? 5.048 -15.579 12.126 1.00 92.88 128 LYS A CA 1
ATOM 999 C C . LYS A 1 128 ? 6.391 -16.305 12.139 1.00 92.88 128 LYS A C 1
ATOM 1001 O O . LYS A 1 128 ? 7.423 -15.656 12.310 1.00 92.88 128 LYS A O 1
ATOM 1006 N N . ARG A 1 129 ? 6.386 -17.640 12.058 1.00 93.81 129 ARG A N 1
ATOM 1007 C CA . ARG A 1 129 ? 7.617 -18.444 12.019 1.00 93.81 129 ARG A CA 1
ATOM 1008 C C . ARG A 1 129 ? 8.366 -18.197 10.715 1.00 93.81 129 ARG A C 1
ATOM 1010 O O . ARG A 1 129 ? 9.543 -17.856 10.776 1.00 93.81 129 ARG A O 1
ATOM 1017 N N . TYR A 1 130 ? 7.657 -18.252 9.592 1.00 92.38 130 TYR A N 1
ATOM 1018 C CA . TYR A 1 130 ? 8.196 -17.996 8.261 1.00 92.38 130 TYR A CA 1
ATOM 1019 C C . TYR A 1 130 ? 8.806 -16.596 8.146 1.00 92.38 130 TYR A C 1
ATOM 1021 O O . TYR A 1 130 ? 9.947 -16.456 7.725 1.00 92.38 130 TYR A O 1
ATOM 1029 N N . TYR A 1 131 ? 8.110 -15.566 8.635 1.00 88.62 131 TYR A N 1
ATOM 1030 C CA . TYR A 1 131 ? 8.628 -14.196 8.672 1.00 88.62 131 TYR A CA 1
ATOM 1031 C C . TYR A 1 131 ? 9.936 -14.075 9.474 1.00 88.62 131 TYR A C 1
ATOM 1033 O O . TYR A 1 131 ? 10.894 -13.431 9.047 1.00 88.62 131 TYR A O 1
ATOM 1041 N N . LYS A 1 132 ? 10.019 -14.718 10.648 1.00 89.19 132 LYS A N 1
ATOM 1042 C CA . LYS A 1 132 ? 11.249 -14.708 11.461 1.00 89.19 132 LYS A CA 1
ATOM 1043 C C . LYS A 1 132 ? 12.411 -15.427 10.781 1.00 89.19 132 LYS A C 1
ATOM 1045 O O . LYS A 1 132 ? 13.555 -15.041 11.004 1.00 89.19 132 LYS A O 1
ATOM 1050 N N . GLU A 1 133 ? 12.122 -16.482 10.029 1.00 89.75 133 GLU A N 1
ATOM 1051 C CA . GLU A 1 133 ? 13.110 -17.232 9.259 1.00 89.75 133 GLU A CA 1
ATOM 1052 C C . GLU A 1 133 ? 13.626 -16.403 8.081 1.00 89.75 133 GLU A C 1
ATOM 1054 O O . GLU A 1 133 ? 14.835 -16.217 7.965 1.00 89.75 133 GLU A O 1
ATOM 1059 N N . LYS A 1 134 ? 12.720 -15.807 7.293 1.00 84.56 134 LYS A N 1
ATOM 1060 C CA . LYS A 1 134 ? 13.067 -14.957 6.145 1.00 84.56 134 LYS A CA 1
ATOM 1061 C C . LYS A 1 134 ? 13.942 -13.768 6.516 1.00 84.56 134 LYS A C 1
ATOM 1063 O O . LYS A 1 134 ? 14.920 -13.497 5.832 1.00 84.56 134 LYS A O 1
ATOM 1068 N N . ARG A 1 135 ? 13.692 -13.161 7.676 1.00 79.56 135 ARG A N 1
ATOM 1069 C CA . ARG A 1 135 ? 14.536 -12.095 8.235 1.00 79.56 135 ARG A CA 1
ATOM 1070 C C . ARG A 1 135 ? 15.964 -12.505 8.615 1.00 79.56 135 ARG A C 1
ATOM 1072 O O . ARG A 1 135 ? 16.768 -11.625 8.915 1.00 79.56 135 ARG A O 1
ATOM 1079 N N . ARG A 1 136 ? 16.254 -13.804 8.731 1.00 81.50 136 ARG A N 1
ATOM 1080 C CA . ARG A 1 136 ? 17.577 -14.338 9.108 1.00 81.50 136 ARG A CA 1
ATOM 1081 C C . ARG A 1 136 ? 18.367 -14.852 7.910 1.00 81.50 136 ARG A C 1
ATOM 1083 O O . ARG A 1 136 ? 19.585 -14.937 8.006 1.00 81.50 136 ARG A O 1
ATOM 1090 N N . THR A 1 137 ? 17.687 -15.229 6.832 1.00 70.56 137 THR A N 1
ATOM 1091 C CA . THR A 1 137 ? 18.309 -15.579 5.552 1.00 70.56 137 THR A CA 1
ATOM 1092 C C . THR A 1 137 ? 18.762 -14.327 4.811 1.00 70.56 137 THR A C 1
ATOM 1094 O O . THR A 1 137 ? 18.108 -13.291 4.900 1.00 70.56 137 THR A O 1
ATOM 1097 N N . GLU A 1 138 ? 19.875 -14.426 4.086 1.00 56.38 138 GLU A N 1
ATOM 1098 C CA . GLU A 1 138 ? 20.348 -13.350 3.215 1.00 56.38 138 GLU A CA 1
ATOM 1099 C C . GLU A 1 138 ? 19.290 -13.014 2.158 1.00 56.38 138 GLU A C 1
ATOM 1101 O O . GLU A 1 138 ? 18.610 -13.894 1.620 1.00 56.38 138 GLU A O 1
ATOM 1106 N N . THR A 1 139 ? 19.124 -11.719 1.907 1.00 58.44 139 THR A N 1
ATOM 1107 C CA . THR A 1 139 ? 18.233 -11.197 0.876 1.00 58.44 139 THR A CA 1
ATOM 1108 C C . THR A 1 139 ? 18.750 -11.657 -0.495 1.00 58.44 139 THR A C 1
ATOM 1110 O O . THR A 1 139 ? 19.926 -11.431 -0.772 1.00 58.44 139 THR A O 1
ATOM 1113 N N . PRO A 1 140 ? 17.930 -12.306 -1.344 1.00 59.09 140 PRO A N 1
ATOM 1114 C CA . PRO A 1 140 ? 18.320 -12.639 -2.715 1.00 59.09 140 PRO A CA 1
ATOM 1115 C C . PRO A 1 140 ? 18.827 -11.404 -3.477 1.00 59.09 140 PRO A C 1
ATOM 1117 O O . PRO A 1 140 ? 18.309 -10.310 -3.254 1.00 59.09 140 PRO A O 1
ATOM 1120 N N . ASP A 1 141 ? 19.789 -11.568 -4.392 1.00 50.81 141 ASP A N 1
ATOM 1121 C CA . ASP A 1 141 ? 20.384 -10.455 -5.163 1.00 50.81 141 ASP A CA 1
ATOM 1122 C C . ASP A 1 141 ? 19.347 -9.634 -5.964 1.00 50.81 141 ASP A C 1
ATOM 1124 O O . ASP A 1 141 ? 19.574 -8.461 -6.266 1.00 50.81 141 ASP A O 1
ATOM 1128 N N . ASP A 1 142 ? 18.190 -10.221 -6.290 1.00 56.66 142 ASP A N 1
ATOM 1129 C CA . ASP A 1 142 ? 17.076 -9.568 -6.989 1.00 56.66 142 ASP A CA 1
ATOM 1130 C C . ASP A 1 142 ? 16.078 -8.852 -6.054 1.00 56.66 142 ASP A C 1
ATOM 1132 O O . ASP A 1 142 ? 15.218 -8.089 -6.509 1.00 56.66 142 ASP A O 1
ATOM 1136 N N . SER A 1 143 ? 16.203 -9.040 -4.738 1.00 56.25 143 SER A N 1
ATOM 1137 C CA . SER A 1 143 ? 15.286 -8.504 -3.739 1.00 56.25 143 SER A CA 1
ATOM 1138 C C . SER A 1 143 ? 15.818 -7.185 -3.180 1.00 56.25 143 SER A C 1
ATOM 1140 O O . SER A 1 143 ? 16.626 -7.136 -2.256 1.00 56.25 143 SER A O 1
ATOM 1142 N N . LYS A 1 144 ? 15.300 -6.065 -3.700 1.00 54.59 144 LYS A N 1
ATOM 1143 C CA . LYS A 1 144 ? 15.550 -4.718 -3.143 1.00 54.59 144 LYS A CA 1
ATOM 1144 C C . LYS A 1 144 ? 14.700 -4.401 -1.899 1.00 54.59 144 LYS A C 1
ATOM 1146 O O . LYS A 1 144 ? 14.733 -3.279 -1.399 1.00 54.59 144 LYS A O 1
ATOM 1151 N N . GLY A 1 145 ? 13.934 -5.371 -1.396 1.00 49.88 145 GLY A N 1
ATOM 1152 C CA . GLY A 1 145 ? 13.119 -5.265 -0.184 1.00 49.88 145 GLY A CA 1
ATOM 1153 C C . GLY A 1 145 ? 13.431 -6.355 0.843 1.00 49.88 145 GLY A C 1
ATOM 1154 O O . GLY A 1 145 ? 14.108 -7.338 0.547 1.00 49.88 145 GLY A O 1
ATOM 1155 N N . ALA A 1 146 ? 12.925 -6.178 2.063 1.00 42.03 146 ALA A N 1
ATOM 1156 C CA . ALA A 1 146 ? 12.910 -7.229 3.073 1.00 42.03 146 ALA A CA 1
ATOM 1157 C C . ALA A 1 146 ? 11.675 -8.111 2.835 1.00 42.03 146 ALA A C 1
ATOM 1159 O O . ALA A 1 146 ? 10.552 -7.627 2.968 1.00 42.03 146 ALA A O 1
ATOM 1160 N N . GLY A 1 147 ? 11.883 -9.366 2.434 1.00 45.22 147 GLY A N 1
ATOM 1161 C CA . GLY A 1 147 ? 10.833 -10.392 2.444 1.00 45.22 147 GLY A CA 1
ATOM 1162 C C . GLY A 1 147 ? 10.469 -10.845 3.854 1.00 45.22 147 GLY A C 1
ATOM 1163 O O . GLY A 1 147 ? 11.341 -10.778 4.753 1.00 45.22 147 GLY A O 1
#

pLDDT: mean 88.09, std 12.48, range [42.03, 96.88]

Sequence (147 aa):
MLSDLNKLKMMLNQQGLFFCFGGPISQELMVGIGDALRDKMRLDDADSKTIVKVFSMFVEQSQNIIHYSAEKTPPDAEKAELSSGIIGVGYDNNYYYVSCGNMVYNEAVDSIREQLSKLQVMSRDELKRYYKEKRRTETPDDSKGAG

Foldseek 3Di:
DVVVVVVVVVVCVVVQWPDKDFFWAALVVLVVVLVVQLVVCVVVVHDPVLNVVLSVVSNVQSVCQVQFACAFVVNPDPPGRIGTWMWTWGADPNHTDIDIDHDHDPVCVVVVVVVVVVCVPDDPVRNVVVLVVQQVDDDPPSDPDRD

Radius of gyration: 17.06 Å; chains: 1; bounding box: 40×37×36 Å